Protein AF-A0A350WMQ9-F1 (afdb_monomer_lite)

Structure (mmCIF, N/CA/C/O backbone):
data_AF-A0A350WMQ9-F1
#
_entry.id   AF-A0A350WMQ9-F1
#
loop_
_atom_site.group_PDB
_atom_site.id
_atom_site.type_symbol
_atom_site.label_atom_id
_atom_site.label_alt_id
_atom_site.label_comp_id
_atom_site.label_asym_id
_atom_site.label_entity_id
_atom_site.label_seq_id
_atom_site.pdbx_PDB_ins_code
_atom_site.Cartn_x
_atom_site.Cartn_y
_atom_site.Cartn_z
_atom_site.occupancy
_atom_site.B_iso_or_equiv
_atom_site.auth_seq_id
_atom_site.auth_comp_id
_atom_site.auth_asym_id
_atom_site.auth_atom_id
_atom_site.pdbx_PDB_model_num
ATOM 1 N N . MET A 1 1 ? 15.759 27.842 -13.043 1.00 44.06 1 MET A N 1
ATOM 2 C CA . MET A 1 1 ? 14.348 27.416 -12.962 1.00 44.06 1 MET A CA 1
ATOM 3 C C . MET A 1 1 ? 14.063 26.999 -11.531 1.00 44.06 1 MET A C 1
ATOM 5 O O . MET A 1 1 ? 14.545 25.954 -11.122 1.00 44.06 1 MET A O 1
ATOM 9 N N . GLY A 1 2 ? 13.385 27.846 -10.757 1.00 51.28 2 GLY A N 1
ATOM 10 C CA . GLY A 1 2 ? 12.895 27.488 -9.428 1.00 51.28 2 GLY A CA 1
ATOM 11 C C . GLY A 1 2 ? 11.484 26.934 -9.559 1.00 51.28 2 GLY A C 1
ATOM 12 O O . GLY A 1 2 ? 10.621 27.613 -10.108 1.00 51.28 2 GLY A O 1
ATOM 13 N N . TYR A 1 3 ? 11.261 25.710 -9.099 1.00 48.16 3 TYR A N 1
ATOM 14 C CA . TYR A 1 3 ? 9.917 25.194 -8.883 1.00 48.16 3 TYR A CA 1
ATOM 15 C C . TYR A 1 3 ? 9.583 25.398 -7.407 1.00 48.16 3 TYR A C 1
ATOM 17 O O . TYR A 1 3 ? 10.085 24.703 -6.527 1.00 48.16 3 TYR A O 1
ATOM 25 N N . SER A 1 4 ? 8.769 26.419 -7.143 1.00 55.72 4 SER A N 1
ATOM 26 C CA . SER A 1 4 ? 8.019 26.532 -5.898 1.00 55.72 4 SER A CA 1
ATOM 27 C C . SER A 1 4 ? 7.071 25.342 -5.811 1.00 55.72 4 SER A C 1
ATOM 29 O O . SER A 1 4 ? 6.197 25.200 -6.664 1.00 55.72 4 SER A O 1
ATOM 31 N N . VAL A 1 5 ? 7.242 24.499 -4.794 1.00 58.81 5 VAL A N 1
ATOM 32 C CA . VAL A 1 5 ? 6.265 23.459 -4.454 1.00 58.81 5 VAL A CA 1
ATOM 33 C C . VAL A 1 5 ? 5.488 23.954 -3.229 1.00 58.81 5 VAL A C 1
ATOM 35 O O . VAL A 1 5 ? 6.118 24.327 -2.235 1.00 58.81 5 VAL A O 1
ATOM 38 N N . PRO A 1 6 ? 4.153 24.070 -3.308 1.00 54.84 6 PRO A N 1
ATOM 39 C CA . PRO A 1 6 ? 3.331 24.588 -2.223 1.00 54.84 6 PRO A CA 1
ATOM 40 C C . PRO A 1 6 ? 3.316 23.631 -1.025 1.00 54.84 6 PRO A C 1
ATOM 42 O O . PRO A 1 6 ? 3.269 22.414 -1.168 1.00 54.84 6 PRO A O 1
ATOM 45 N N . THR A 1 7 ? 3.323 24.205 0.173 1.00 59.28 7 THR A N 1
ATOM 46 C CA . THR A 1 7 ? 3.129 23.526 1.457 1.00 59.28 7 THR A CA 1
ATOM 47 C C . THR A 1 7 ? 1.729 22.893 1.537 1.00 59.28 7 THR A C 1
ATOM 49 O O . THR A 1 7 ? 0.763 23.584 1.854 1.00 59.28 7 THR A O 1
ATOM 52 N N . MET A 1 8 ? 1.624 21.585 1.270 1.00 44.66 8 MET A N 1
ATOM 53 C CA . MET A 1 8 ? 0.463 20.709 1.553 1.00 44.66 8 MET A CA 1
ATOM 54 C C . MET A 1 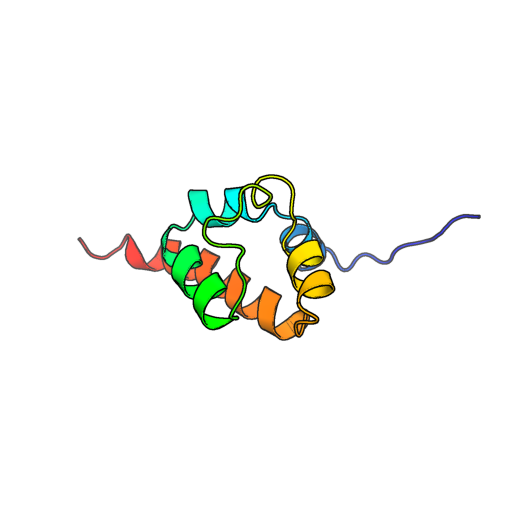8 ? 0.947 19.496 2.377 1.00 44.66 8 MET A C 1
ATOM 56 O O . MET A 1 8 ? 0.918 18.342 1.958 1.00 44.66 8 MET A O 1
ATOM 60 N N . ASN A 1 9 ? 1.507 19.797 3.550 1.00 50.31 9 ASN A N 1
ATOM 61 C CA . ASN A 1 9 ? 2.569 19.023 4.201 1.00 50.31 9 ASN A CA 1
ATOM 62 C C . ASN A 1 9 ? 2.088 18.022 5.273 1.00 50.31 9 ASN A C 1
ATOM 64 O O . ASN A 1 9 ? 2.661 17.974 6.358 1.00 50.31 9 ASN A O 1
ATOM 68 N N . GLU A 1 10 ? 1.046 17.235 4.987 1.00 53.41 10 GLU A N 1
ATOM 69 C CA . GLU A 1 10 ? 0.646 16.102 5.854 1.00 53.41 10 GLU A CA 1
ATOM 70 C C . GLU A 1 10 ? 0.248 14.829 5.084 1.00 53.41 10 GLU A C 1
ATOM 72 O O . GLU A 1 10 ? 0.318 13.734 5.640 1.00 53.41 10 GLU A O 1
ATOM 77 N N . ILE A 1 11 ? -0.132 14.948 3.803 1.00 52.03 11 ILE A N 1
ATOM 78 C CA . ILE A 1 11 ? -0.424 13.803 2.915 1.00 52.03 11 ILE A CA 1
ATOM 79 C C . ILE A 1 11 ? 0.828 13.411 2.108 1.00 52.03 11 ILE A C 1
ATOM 81 O O . ILE A 1 11 ? 1.043 12.235 1.819 1.00 52.03 11 ILE A O 1
ATOM 85 N N . GLN A 1 12 ? 1.692 14.388 1.802 1.00 52.09 12 GLN A N 1
ATOM 86 C CA . GLN A 1 12 ? 2.893 14.194 0.984 1.00 52.09 12 GLN A CA 1
ATOM 87 C C . GLN A 1 12 ? 3.884 13.197 1.614 1.00 52.09 12 GLN A C 1
ATOM 89 O O . GLN A 1 12 ? 4.376 12.315 0.917 1.00 52.09 12 GLN A O 1
ATOM 94 N N . ASP A 1 13 ? 4.090 13.270 2.932 1.00 65.31 13 ASP A N 1
ATOM 95 C CA . ASP A 1 13 ? 5.072 12.454 3.666 1.00 65.31 13 ASP A CA 1
ATOM 96 C C . ASP A 1 13 ? 4.739 10.951 3.635 1.00 65.31 13 ASP A C 1
ATOM 98 O O . ASP A 1 13 ? 5.598 10.098 3.414 1.00 65.31 13 ASP A O 1
ATOM 102 N N . PHE A 1 14 ? 3.453 10.609 3.751 1.00 77.12 14 PHE A N 1
ATOM 103 C CA . PHE A 1 14 ? 3.039 9.210 3.822 1.00 77.12 14 PHE A CA 1
ATOM 104 C C . PHE A 1 14 ? 3.211 8.484 2.480 1.00 77.12 14 PHE A C 1
ATOM 106 O O . PHE A 1 14 ? 3.606 7.321 2.448 1.00 77.12 14 PHE A O 1
ATOM 113 N N . SER A 1 15 ? 3.003 9.182 1.358 1.00 84.19 15 SER A N 1
ATOM 114 C CA . SER A 1 15 ? 3.171 8.613 0.011 1.00 84.19 15 SER A CA 1
ATOM 115 C C . SER A 1 15 ? 4.618 8.195 -0.307 1.00 84.19 15 SER A C 1
ATOM 117 O O . SER A 1 15 ? 4.842 7.262 -1.082 1.00 84.19 15 SER A O 1
ATOM 119 N N . GLU A 1 16 ? 5.603 8.837 0.328 1.00 87.25 16 GLU A N 1
ATOM 120 C CA . GLU A 1 16 ? 7.032 8.524 0.183 1.00 87.25 16 GLU A CA 1
ATOM 121 C C . GLU A 1 16 ? 7.485 7.387 1.113 1.00 87.25 16 GLU A C 1
ATOM 123 O O . GLU A 1 16 ? 8.632 6.941 1.056 1.00 87.25 16 GLU A O 1
ATOM 128 N N . THR A 1 17 ? 6.578 6.861 1.942 1.00 87.62 17 THR A N 1
ATOM 129 C CA . THR A 1 17 ? 6.876 5.740 2.834 1.00 87.62 17 THR A CA 1
ATOM 130 C C . THR A 1 17 ? 7.099 4.456 2.035 1.00 87.62 17 THR A C 1
ATOM 132 O O . THR A 1 17 ? 6.348 4.121 1.118 1.00 87.62 17 THR A O 1
ATOM 135 N N . ILE A 1 18 ? 8.137 3.709 2.410 1.00 90.12 18 ILE A N 1
ATOM 136 C CA . ILE A 1 18 ? 8.471 2.411 1.819 1.00 90.12 18 ILE A CA 1
ATOM 137 C C . ILE A 1 18 ? 7.456 1.353 2.257 1.00 90.12 18 ILE A C 1
ATOM 139 O O . ILE A 1 18 ? 7.162 1.213 3.447 1.00 90.12 18 ILE A O 1
ATOM 143 N N . VAL A 1 19 ? 6.976 0.555 1.301 1.00 89.31 19 VAL A N 1
ATOM 144 C CA . VAL A 1 19 ? 5.996 -0.521 1.525 1.00 89.31 19 VAL A CA 1
ATOM 145 C C . VAL A 1 19 ? 6.455 -1.482 2.626 1.00 89.31 19 VAL A C 1
ATOM 147 O O . VAL A 1 19 ? 5.671 -1.832 3.505 1.00 89.31 19 VAL A O 1
ATOM 150 N N . GLU A 1 20 ? 7.729 -1.886 2.626 1.00 88.94 20 GLU A N 1
ATOM 151 C CA . GLU A 1 20 ? 8.291 -2.749 3.673 1.00 88.94 20 GLU A CA 1
ATOM 152 C C . GLU A 1 20 ? 8.152 -2.137 5.075 1.00 88.94 20 GLU A C 1
ATOM 154 O O . GLU A 1 20 ? 7.827 -2.861 6.014 1.00 88.94 20 GLU A O 1
ATOM 159 N N . SER A 1 21 ? 8.354 -0.826 5.230 1.00 87.38 21 SER A N 1
ATOM 160 C CA . SER A 1 21 ? 8.196 -0.150 6.523 1.00 87.38 21 SER A CA 1
ATOM 161 C C . SER A 1 21 ? 6.749 -0.210 7.006 1.00 87.38 21 SER A C 1
ATOM 163 O O . SER A 1 21 ? 6.517 -0.496 8.177 1.00 87.38 21 SER A O 1
ATOM 165 N N . VAL A 1 22 ? 5.777 -0.026 6.106 1.00 86.94 22 VAL A N 1
ATOM 166 C CA . VAL A 1 22 ? 4.346 -0.155 6.431 1.00 86.94 22 VAL A CA 1
ATOM 167 C C . VAL A 1 22 ? 4.009 -1.590 6.836 1.00 86.94 22 VAL A C 1
ATOM 169 O O . VAL A 1 22 ? 3.378 -1.811 7.865 1.00 86.94 22 VAL A O 1
ATOM 172 N N . LEU A 1 23 ? 4.483 -2.579 6.072 1.00 86.12 23 LEU A N 1
ATOM 173 C CA . LEU A 1 23 ? 4.261 -4.001 6.354 1.00 86.12 23 LEU A CA 1
ATOM 174 C C . LEU A 1 23 ? 4.914 -4.462 7.668 1.00 86.12 23 LEU A C 1
ATOM 176 O O . LEU A 1 23 ? 4.372 -5.335 8.345 1.00 86.12 23 LEU A O 1
ATOM 180 N N . LYS A 1 24 ? 6.078 -3.900 8.019 1.00 85.62 24 LYS A N 1
ATOM 181 C CA . LYS A 1 24 ? 6.793 -4.195 9.271 1.00 85.62 24 LYS A CA 1
ATOM 182 C C . LYS A 1 24 ? 6.141 -3.542 10.482 1.00 85.62 24 LYS A C 1
ATOM 184 O O . LYS A 1 24 ? 6.049 -4.192 11.520 1.00 85.62 24 LYS A O 1
ATOM 189 N N . SER A 1 25 ? 5.732 -2.281 10.358 1.00 84.50 25 SER A N 1
ATOM 190 C CA . SER A 1 25 ? 5.064 -1.560 11.442 1.00 84.50 25 SER A CA 1
ATOM 191 C C . SER A 1 25 ? 3.680 -2.137 11.706 1.00 84.50 25 SER A C 1
ATOM 193 O O . SER A 1 25 ? 3.355 -2.390 12.858 1.00 84.50 25 SER A O 1
ATOM 195 N N . THR A 1 26 ? 2.927 -2.431 10.643 1.00 85.38 26 THR A N 1
ATOM 196 C CA . THR A 1 26 ? 1.529 -2.854 10.726 1.00 85.38 26 THR A CA 1
ATOM 197 C C . THR A 1 26 ? 1.332 -4.164 9.959 1.00 85.38 26 THR A C 1
ATOM 199 O O . THR A 1 26 ? 1.055 -4.153 8.758 1.00 85.38 26 THR A O 1
ATOM 202 N N . PRO A 1 27 ? 1.405 -5.337 10.615 1.00 82.12 27 PRO A N 1
ATOM 203 C CA . PRO A 1 27 ? 1.260 -6.633 9.942 1.00 82.12 27 PRO A CA 1
ATOM 204 C C . PRO A 1 27 ? -0.116 -6.821 9.280 1.00 82.12 27 PRO A C 1
ATOM 206 O O . PRO A 1 27 ? -0.247 -7.572 8.313 1.00 82.12 27 PRO A O 1
ATOM 209 N N . LYS A 1 28 ? -1.148 -6.095 9.738 1.00 84.75 28 LYS A N 1
ATOM 210 C CA . LYS A 1 28 ? -2.468 -6.050 9.081 1.00 84.75 28 LYS A CA 1
ATOM 211 C C . LYS A 1 28 ? -2.437 -5.365 7.708 1.00 84.75 28 LYS A C 1
ATOM 213 O O . LYS A 1 28 ? -3.310 -5.650 6.888 1.00 84.75 28 LYS A O 1
ATOM 218 N N . ALA A 1 29 ? -1.425 -4.545 7.415 1.00 87.25 29 ALA A N 1
ATOM 219 C CA . ALA A 1 29 ? -1.268 -3.899 6.115 1.00 87.25 29 ALA A CA 1
ATOM 220 C C . ALA A 1 29 ? -1.097 -4.917 4.978 1.00 87.25 29 ALA A C 1
ATOM 222 O O . ALA A 1 29 ? -1.479 -4.634 3.848 1.00 87.25 29 ALA A O 1
ATOM 223 N N . VAL A 1 30 ? -0.633 -6.142 5.268 1.00 87.69 30 VAL A N 1
ATOM 224 C CA . VAL A 1 30 ? -0.620 -7.247 4.292 1.00 87.69 30 VAL A CA 1
ATOM 225 C C . VAL A 1 30 ? -1.998 -7.433 3.656 1.00 87.69 30 VAL A C 1
ATOM 227 O O . VAL A 1 30 ? -2.100 -7.562 2.439 1.00 87.69 30 VAL A O 1
ATOM 230 N N . ARG A 1 31 ? -3.070 -7.419 4.462 1.00 87.81 31 ARG A N 1
ATOM 231 C CA . ARG A 1 31 ? -4.432 -7.604 3.950 1.00 87.81 31 ARG A CA 1
ATOM 232 C C . ARG A 1 31 ? -4.872 -6.432 3.081 1.00 87.81 31 ARG A C 1
ATOM 234 O O . ARG A 1 31 ? -5.521 -6.670 2.075 1.00 87.81 31 ARG A O 1
ATOM 241 N N . PHE A 1 32 ? -4.480 -5.214 3.440 1.00 89.81 32 PHE A N 1
ATOM 242 C CA . PHE A 1 32 ? -4.760 -4.012 2.661 1.00 89.81 32 PHE A CA 1
ATOM 243 C C . PHE A 1 32 ? -4.147 -4.075 1.260 1.00 89.81 32 PHE A C 1
ATOM 245 O O . PHE A 1 32 ? -4.856 -3.904 0.274 1.00 89.81 32 PHE A O 1
ATOM 252 N N . PHE A 1 33 ? -2.861 -4.421 1.153 1.00 89.56 33 PHE A N 1
ATOM 253 C CA . PHE A 1 33 ? -2.214 -4.566 -0.154 1.00 89.56 33 PHE A CA 1
ATOM 254 C C . PHE A 1 33 ? -2.862 -5.668 -1.006 1.00 89.56 33 PHE A C 1
ATOM 256 O O . PHE A 1 33 ? -2.944 -5.517 -2.225 1.00 89.56 33 PHE A O 1
ATOM 263 N N . LEU A 1 34 ? -3.343 -6.748 -0.376 1.00 88.31 34 LEU A N 1
ATOM 264 C CA . LEU A 1 34 ? -4.072 -7.821 -1.058 1.00 88.31 34 LEU A CA 1
ATOM 265 C C . LEU A 1 34 ? -5.477 -7.397 -1.513 1.00 88.31 34 LEU A C 1
ATOM 267 O O . LEU A 1 34 ? -5.900 -7.820 -2.585 1.00 88.31 34 LEU A O 1
ATOM 271 N N . ASP A 1 35 ? -6.185 -6.584 -0.726 1.00 90.56 35 ASP A N 1
ATOM 272 C CA . ASP A 1 35 ? -7.521 -6.063 -1.063 1.00 90.56 35 ASP A CA 1
ATOM 273 C C . ASP A 1 35 ? -7.460 -5.109 -2.263 1.00 90.56 35 ASP A C 1
ATOM 275 O O . ASP A 1 35 ? -8.248 -5.206 -3.199 1.00 90.56 35 ASP A O 1
ATOM 279 N N . TRP A 1 36 ? -6.402 -4.298 -2.315 1.00 90.25 36 TRP A N 1
ATOM 280 C CA . TRP A 1 36 ? -6.056 -3.468 -3.469 1.00 90.25 36 TRP A CA 1
ATOM 281 C C . TRP A 1 36 ? -5.450 -4.251 -4.647 1.00 90.25 36 TRP A C 1
ATOM 283 O O . TRP A 1 36 ? -4.979 -3.650 -5.611 1.00 90.25 36 TRP A O 1
ATOM 293 N N . HIS A 1 37 ? -5.455 -5.589 -4.593 1.00 88.38 37 HIS A N 1
ATOM 294 C CA . HIS A 1 37 ? -4.924 -6.479 -5.631 1.00 88.38 37 HIS A CA 1
ATOM 295 C C . HIS A 1 37 ? -3.459 -6.205 -6.020 1.00 88.38 37 HIS A C 1
ATOM 297 O O . HIS A 1 37 ? -3.021 -6.531 -7.126 1.00 88.38 37 HIS A O 1
ATOM 303 N N . THR A 1 38 ? -2.672 -5.639 -5.106 1.00 88.31 38 THR A N 1
ATOM 304 C CA . THR A 1 38 ?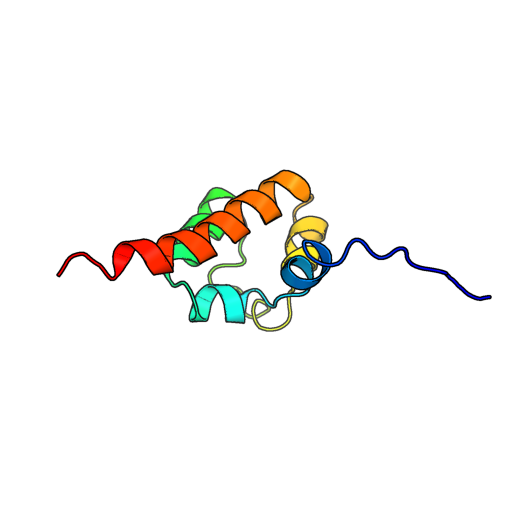 -1.255 -5.357 -5.344 1.00 88.31 38 THR A CA 1
ATOM 305 C C . THR A 1 38 ? -0.396 -6.564 -4.970 1.00 88.31 38 THR A C 1
ATOM 307 O O . THR A 1 38 ? -0.663 -7.267 -3.994 1.00 88.31 38 THR A O 1
ATOM 310 N N . ALA A 1 39 ? 0.695 -6.794 -5.703 1.00 85.81 39 ALA A N 1
ATOM 311 C CA . ALA A 1 39 ? 1.661 -7.844 -5.362 1.00 85.81 39 ALA A CA 1
ATOM 312 C C . ALA A 1 39 ? 2.669 -7.405 -4.280 1.00 85.81 39 ALA A C 1
ATOM 314 O O . ALA A 1 39 ? 3.644 -8.103 -4.014 1.00 85.81 39 ALA A O 1
ATOM 315 N N . CYS A 1 40 ? 2.464 -6.241 -3.661 1.00 83.56 40 CYS A N 1
ATOM 316 C CA . CYS A 1 40 ? 3.378 -5.620 -2.704 1.00 83.56 40 CYS A CA 1
ATOM 317 C C . CYS A 1 40 ? 3.613 -6.482 -1.454 1.00 83.56 40 CYS A C 1
ATOM 319 O O . CYS A 1 40 ? 4.727 -6.517 -0.927 1.00 83.56 40 CYS A O 1
ATOM 321 N N . ALA A 1 41 ? 2.598 -7.240 -1.027 1.00 78.69 41 ALA A N 1
ATOM 322 C CA . ALA A 1 41 ? 2.711 -8.233 0.034 1.00 78.69 41 ALA A CA 1
ATOM 323 C C . ALA A 1 41 ? 3.561 -9.433 -0.430 1.00 78.69 41 ALA A C 1
ATOM 325 O O . ALA A 1 41 ? 3.069 -10.356 -1.073 1.00 78.69 41 ALA A O 1
ATOM 326 N N . GLY A 1 42 ? 4.855 -9.414 -0.097 1.00 77.94 42 GLY A N 1
ATOM 327 C CA . GLY A 1 42 ? 5.807 -10.471 -0.462 1.00 77.94 42 GLY A CA 1
ATOM 328 C C . GLY A 1 42 ? 6.636 -10.186 -1.717 1.00 77.94 42 GLY A C 1
ATOM 329 O O . GLY A 1 42 ? 7.439 -11.028 -2.118 1.00 77.94 42 GLY A O 1
ATOM 330 N N . CYS A 1 43 ? 6.507 -9.000 -2.320 1.00 82.56 43 CYS A N 1
ATOM 331 C CA . CYS A 1 43 ? 7.388 -8.589 -3.410 1.00 82.56 43 CYS A CA 1
ATOM 332 C C . CYS A 1 43 ? 8.811 -8.322 -2.896 1.00 82.56 43 CYS A C 1
ATOM 334 O O . CYS A 1 43 ? 9.015 -7.563 -1.948 1.00 82.56 43 CYS A O 1
ATOM 336 N N . GLY A 1 44 ? 9.826 -8.869 -3.572 1.00 80.88 44 GLY A N 1
ATOM 337 C CA . GLY A 1 44 ? 11.234 -8.616 -3.238 1.00 80.88 44 GLY A CA 1
ATOM 338 C C . GLY A 1 44 ? 11.648 -7.140 -3.345 1.00 80.88 44 GLY A C 1
ATOM 339 O O . GLY A 1 44 ? 12.603 -6.732 -2.674 1.00 80.88 44 GLY A O 1
ATOM 340 N N . PHE A 1 45 ? 10.907 -6.355 -4.137 1.00 81.62 45 PHE A N 1
ATOM 341 C CA . PHE A 1 45 ? 11.087 -4.914 -4.329 1.00 81.62 45 PHE A CA 1
ATOM 342 C C . PHE A 1 45 ? 10.357 -4.051 -3.293 1.00 81.62 45 PHE A C 1
ATOM 344 O O . PHE A 1 45 ? 10.616 -2.855 -3.239 1.00 81.62 45 PHE A O 1
ATOM 351 N N . ALA A 1 46 ? 9.521 -4.619 -2.415 1.00 82.38 46 ALA A N 1
ATOM 352 C CA . ALA A 1 46 ? 8.768 -3.853 -1.411 1.00 82.38 46 ALA A CA 1
ATOM 353 C C . ALA A 1 46 ? 9.657 -3.013 -0.468 1.00 82.38 46 ALA A C 1
ATOM 355 O O . ALA A 1 46 ? 9.201 -2.029 0.103 1.00 82.38 46 ALA A O 1
ATOM 356 N N . ARG A 1 47 ? 10.938 -3.374 -0.321 1.00 85.50 47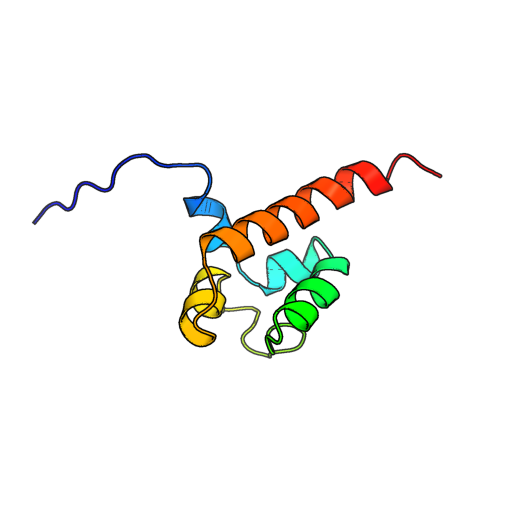 ARG A N 1
ATOM 357 C CA . ARG A 1 47 ? 11.943 -2.618 0.449 1.00 85.50 47 ARG A CA 1
ATOM 358 C C . ARG A 1 47 ? 12.467 -1.357 -0.254 1.00 85.50 47 ARG A C 1
ATOM 360 O O . ARG A 1 47 ? 13.207 -0.590 0.349 1.00 85.50 47 ARG A O 1
ATOM 367 N N . PHE A 1 48 ? 12.131 -1.188 -1.529 1.00 86.38 48 PHE A N 1
ATOM 368 C CA . PHE A 1 48 ? 12.544 -0.071 -2.379 1.00 86.38 48 PHE A CA 1
ATOM 369 C C . PHE A 1 48 ? 11.344 0.683 -2.970 1.00 86.38 48 PHE A C 1
ATOM 371 O O . PHE A 1 48 ? 11.464 1.871 -3.245 1.00 86.38 48 PHE A O 1
ATOM 378 N N . CYS A 1 49 ? 10.195 0.021 -3.142 1.00 87.81 49 CYS A N 1
ATOM 379 C CA . CYS A 1 49 ? 8.962 0.653 -3.608 1.00 87.81 49 CYS A CA 1
ATOM 380 C C . CYS A 1 49 ? 8.333 1.513 -2.505 1.00 87.81 49 CYS A C 1
ATOM 382 O O . CYS A 1 49 ? 8.111 1.044 -1.382 1.00 87.81 49 CYS A O 1
ATOM 384 N N . THR A 1 50 ? 8.006 2.757 -2.845 1.00 90.69 50 THR A N 1
ATOM 385 C CA . THR A 1 50 ? 7.188 3.647 -2.013 1.00 90.69 50 THR A CA 1
ATOM 386 C C . THR A 1 50 ? 5.704 3.406 -2.272 1.00 90.69 50 THR A C 1
ATOM 388 O O . THR A 1 50 ? 5.336 2.823 -3.291 1.00 90.69 50 THR A O 1
ATOM 391 N N . LEU A 1 51 ? 4.825 3.870 -1.381 1.00 88.75 51 LEU A N 1
ATOM 392 C CA . LEU A 1 51 ? 3.377 3.829 -1.630 1.00 88.75 51 LEU A CA 1
ATOM 393 C C . LEU A 1 51 ? 3.006 4.552 -2.932 1.00 88.75 51 LEU A C 1
ATOM 395 O O . LEU A 1 51 ? 2.166 4.065 -3.684 1.00 88.75 51 LEU A O 1
ATOM 399 N N . ARG A 1 52 ? 3.687 5.658 -3.244 1.00 89.44 52 ARG A N 1
ATOM 400 C CA . ARG A 1 52 ? 3.536 6.366 -4.518 1.00 89.44 52 ARG A CA 1
ATOM 401 C C . ARG A 1 52 ? 3.902 5.508 -5.732 1.00 89.44 52 ARG A C 1
ATOM 403 O O . ARG A 1 52 ? 3.167 5.514 -6.711 1.00 89.44 52 ARG A O 1
ATOM 410 N N . ASP A 1 53 ? 5.007 4.769 -5.666 1.00 89.81 53 ASP A N 1
ATOM 411 C CA . ASP A 1 53 ? 5.436 3.859 -6.739 1.00 89.81 53 ASP A CA 1
ATOM 412 C C . ASP A 1 53 ? 4.400 2.751 -6.987 1.00 89.81 53 ASP A C 1
ATOM 414 O O . ASP A 1 53 ? 4.112 2.398 -8.129 1.00 89.81 53 ASP A O 1
ATOM 418 N N . VAL A 1 54 ? 3.765 2.258 -5.917 1.00 89.75 54 VAL A N 1
ATOM 419 C CA . VAL A 1 54 ? 2.657 1.296 -6.010 1.00 89.75 54 VAL A CA 1
ATOM 420 C C . VAL A 1 54 ? 1.438 1.918 -6.687 1.00 89.75 54 VAL A C 1
ATOM 422 O O . VAL A 1 54 ? 0.869 1.302 -7.586 1.00 89.75 54 VAL A O 1
ATOM 425 N N . ILE A 1 55 ? 1.051 3.129 -6.285 1.00 90.81 55 ILE A N 1
ATOM 426 C CA . ILE A 1 55 ? -0.080 3.846 -6.885 1.00 90.81 55 ILE A CA 1
ATOM 427 C C . ILE A 1 55 ? 0.150 4.050 -8.385 1.00 90.81 55 ILE A C 1
ATOM 429 O O . ILE A 1 55 ? -0.747 3.759 -9.171 1.00 90.81 55 ILE A O 1
ATOM 433 N N . ASP A 1 56 ? 1.346 4.484 -8.786 1.00 90.38 56 ASP A N 1
ATOM 434 C CA . ASP A 1 56 ? 1.699 4.708 -10.193 1.00 90.38 56 ASP A CA 1
ATOM 435 C C . ASP A 1 56 ? 1.724 3.393 -10.991 1.00 90.38 56 ASP A C 1
ATOM 437 O O . ASP A 1 56 ? 1.057 3.264 -12.019 1.00 90.38 56 ASP A O 1
ATOM 441 N N . THR A 1 57 ? 2.397 2.366 -10.460 1.00 89.94 57 THR A N 1
ATOM 442 C CA . THR A 1 57 ? 2.545 1.056 -11.116 1.00 89.94 57 THR A CA 1
ATOM 443 C C . THR A 1 57 ? 1.202 0.363 -11.343 1.00 89.94 57 THR A C 1
ATOM 445 O O . THR A 1 57 ? 0.968 -0.217 -12.406 1.00 89.94 57 THR A O 1
ATOM 448 N N . TYR A 1 58 ? 0.319 0.397 -10.343 1.00 88.75 58 TYR A N 1
ATOM 449 C CA . TYR A 1 58 ? -0.990 -0.260 -10.394 1.00 88.75 58 TYR A CA 1
ATOM 450 C C . TYR A 1 58 ? -2.113 0.684 -10.849 1.00 88.75 58 TYR A C 1
ATOM 452 O O . TYR A 1 58 ? -3.257 0.245 -10.943 1.00 88.75 58 TYR A O 1
ATOM 460 N N . GLN A 1 59 ? -1.794 1.948 -11.162 1.00 90.19 59 GLN A N 1
ATOM 461 C CA . GLN A 1 59 ? -2.748 2.998 -11.539 1.00 90.19 59 GLN A CA 1
ATOM 462 C C . GLN A 1 59 ? -3.925 3.101 -10.555 1.00 90.19 59 GLN A C 1
ATOM 464 O O . GLN A 1 59 ? -5.096 3.095 -10.944 1.00 90.19 59 GLN A O 1
ATOM 469 N N . LEU A 1 60 ? -3.603 3.142 -9.262 1.00 89.62 60 LEU A N 1
ATOM 470 C CA . LEU A 1 60 ? -4.592 3.220 -8.190 1.00 89.62 60 LEU A CA 1
ATOM 471 C C . LEU A 1 60 ? -5.091 4.653 -7.997 1.00 89.62 60 LEU A C 1
ATOM 473 O O . LEU A 1 60 ? -4.450 5.624 -8.399 1.00 89.62 60 LEU A O 1
ATOM 477 N N . ASP A 1 61 ? -6.229 4.786 -7.320 1.00 89.88 61 ASP A N 1
ATOM 478 C CA . ASP A 1 61 ? -6.698 6.089 -6.865 1.00 89.88 61 ASP A CA 1
ATOM 479 C C . ASP A 1 61 ? -5.852 6.549 -5.669 1.00 89.88 61 ASP A C 1
ATOM 481 O O . ASP A 1 61 ? -5.962 5.996 -4.574 1.00 89.88 61 ASP A O 1
ATOM 485 N N . GLU A 1 62 ? -4.985 7.541 -5.896 1.00 87.19 62 GLU A N 1
ATOM 486 C CA . GLU A 1 62 ? -4.046 8.059 -4.892 1.00 87.19 62 GLU A CA 1
ATOM 487 C C . GLU A 1 62 ? -4.756 8.482 -3.601 1.00 87.19 62 GLU A C 1
ATOM 489 O O . GLU A 1 62 ? -4.335 8.100 -2.510 1.00 87.19 62 GLU A O 1
ATOM 494 N N . ASN A 1 63 ? -5.849 9.241 -3.722 1.00 86.94 63 ASN A N 1
ATOM 495 C CA . ASN A 1 63 ? -6.554 9.787 -2.566 1.00 86.94 63 ASN A CA 1
ATOM 496 C C . ASN A 1 63 ? -7.157 8.664 -1.726 1.00 86.94 63 ASN A C 1
ATOM 498 O O . ASN A 1 63 ? -6.921 8.607 -0.519 1.00 86.94 63 ASN A O 1
ATOM 502 N N . LYS A 1 64 ? -7.879 7.739 -2.366 1.00 89.12 64 LYS A N 1
ATOM 503 C CA . LYS A 1 64 ? -8.525 6.626 -1.668 1.00 89.12 64 LYS A CA 1
ATOM 504 C C . LYS A 1 64 ? -7.505 5.669 -1.051 1.00 89.12 64 LYS A C 1
ATOM 506 O O . LYS A 1 64 ? -7.677 5.231 0.082 1.00 89.12 64 LYS A O 1
ATOM 511 N N . PHE A 1 65 ? -6.431 5.360 -1.774 1.00 89.19 65 PHE A N 1
ATOM 512 C CA . PHE A 1 65 ? -5.394 4.455 -1.289 1.00 89.19 65 PHE A CA 1
ATOM 513 C C . PHE A 1 65 ? -4.659 5.026 -0.069 1.00 89.19 65 PHE A C 1
ATOM 515 O O . PHE A 1 65 ? -4.462 4.320 0.920 1.00 89.19 65 PHE A O 1
ATOM 522 N N . LEU A 1 66 ? -4.261 6.303 -0.118 1.00 86.88 66 LEU A N 1
ATOM 523 C CA . LEU A 1 66 ? -3.561 6.951 0.994 1.00 86.88 66 LEU A CA 1
ATOM 524 C C . LEU A 1 66 ? -4.475 7.171 2.205 1.00 86.88 66 LEU A C 1
ATOM 526 O O . LEU A 1 66 ? -4.004 7.044 3.335 1.00 86.88 66 LEU A O 1
ATOM 530 N N . GLU A 1 67 ? -5.758 7.471 1.985 1.00 87.75 67 GLU A N 1
ATOM 531 C CA . GLU A 1 67 ? -6.753 7.587 3.056 1.00 87.75 67 GLU A CA 1
ATOM 532 C C . GLU A 1 67 ? -6.885 6.267 3.827 1.00 87.75 67 GLU A C 1
ATOM 534 O O . GLU A 1 67 ? -6.630 6.237 5.033 1.00 87.75 67 GLU A O 1
ATOM 539 N N . GLU A 1 68 ? -7.148 5.156 3.134 1.00 87.94 68 GLU A N 1
ATOM 540 C CA . GLU A 1 68 ? -7.286 3.845 3.781 1.00 87.94 68 GLU A CA 1
ATOM 541 C C . GLU A 1 68 ? -5.977 3.369 4.428 1.00 87.94 68 GLU A C 1
ATOM 543 O O . GLU A 1 68 ? -5.975 2.806 5.527 1.00 87.94 68 GLU A O 1
ATOM 548 N N . ALA A 1 69 ? -4.830 3.642 3.801 1.00 84.00 69 ALA A N 1
ATOM 549 C CA . ALA A 1 69 ? -3.537 3.307 4.386 1.00 84.00 69 ALA A CA 1
ATOM 550 C C . ALA A 1 69 ? -3.252 4.109 5.676 1.00 84.00 69 ALA A C 1
ATOM 552 O O . ALA A 1 69 ? -2.650 3.589 6.626 1.00 84.00 69 ALA A O 1
ATOM 553 N N . ARG A 1 70 ? -3.732 5.357 5.763 1.00 83.44 70 ARG A N 1
ATOM 554 C CA . ARG A 1 70 ? -3.670 6.162 6.990 1.00 83.44 70 ARG A CA 1
ATOM 555 C C . ARG A 1 70 ? -4.568 5.585 8.081 1.00 83.44 70 ARG A C 1
ATOM 557 O O . ARG A 1 70 ? -4.148 5.529 9.237 1.00 83.44 70 ARG A O 1
ATOM 564 N N . GLU A 1 71 ? -5.761 5.107 7.736 1.00 83.25 71 GLU A N 1
ATOM 565 C CA . GLU A 1 71 ? -6.672 4.480 8.702 1.00 83.25 71 GLU A CA 1
ATOM 566 C C . GLU A 1 71 ? -6.067 3.231 9.359 1.00 83.25 71 GLU A C 1
ATOM 568 O O . GLU A 1 71 ? -6.205 3.046 10.572 1.00 83.25 71 GLU A O 1
ATOM 573 N N . LEU A 1 72 ? -5.309 2.421 8.612 1.00 79.00 72 LEU A N 1
ATOM 574 C CA . LEU A 1 72 ? -4.592 1.264 9.173 1.00 79.00 72 LEU A CA 1
ATOM 57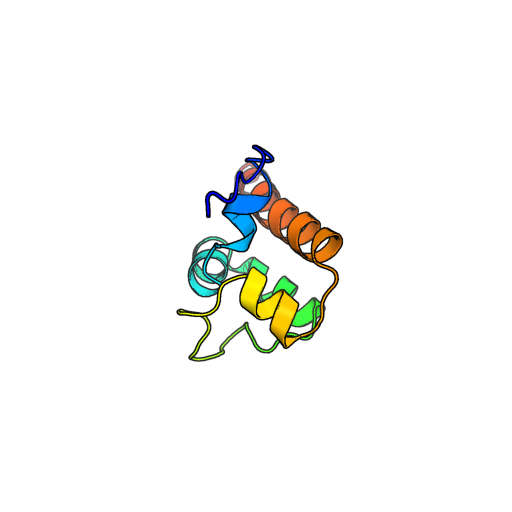5 C C . LEU A 1 72 ? -3.600 1.666 10.269 1.00 79.00 72 LEU A C 1
ATOM 577 O O . LEU A 1 72 ? -3.501 0.994 11.297 1.00 79.00 72 LEU A O 1
ATOM 581 N N . SER A 1 73 ? -2.916 2.791 10.062 1.00 68.06 73 SER A N 1
ATOM 582 C CA . SER A 1 73 ? -1.948 3.356 11.008 1.00 68.06 73 SER A CA 1
ATOM 583 C C . SER A 1 73 ? -2.625 3.792 12.318 1.00 68.06 73 SER A C 1
ATOM 585 O O . SER A 1 73 ? -2.056 3.676 13.404 1.00 68.06 73 SER A O 1
ATOM 587 N N . VAL A 1 74 ? -3.872 4.271 12.234 1.00 64.62 74 VAL A N 1
ATOM 588 C CA . VAL A 1 74 ? -4.665 4.723 13.389 1.00 64.62 74 VAL A CA 1
ATOM 589 C C . VAL A 1 74 ? -5.257 3.539 14.164 1.00 64.62 74 VAL A C 1
ATOM 591 O O . VAL A 1 74 ? -5.260 3.547 15.399 1.00 64.62 74 VAL A O 1
ATOM 594 N N . GLN A 1 75 ? -5.716 2.488 13.478 1.00 56.69 75 GLN A N 1
ATOM 595 C CA . GLN A 1 75 ? -6.359 1.340 14.132 1.00 56.69 75 GLN A CA 1
ATOM 596 C C . GLN A 1 75 ? -5.406 0.497 14.995 1.00 56.69 75 GLN A C 1
ATOM 598 O O . GLN A 1 75 ? -5.833 -0.096 15.993 1.00 56.69 75 GLN A O 1
ATOM 603 N N . GLU A 1 76 ? -4.107 0.485 14.693 1.00 55.91 76 GLU A N 1
ATOM 604 C CA . GLU A 1 76 ? -3.109 -0.192 15.532 1.00 55.91 76 GLU A CA 1
ATOM 605 C C . GLU A 1 76 ? -2.990 0.440 16.932 1.00 55.91 76 GLU A C 1
ATOM 607 O O . GLU A 1 76 ? -2.729 -0.252 17.917 1.00 55.91 76 GLU A O 1
ATOM 612 N N . THR A 1 77 ? -3.297 1.736 17.061 1.00 54.44 77 THR A N 1
ATOM 613 C CA . THR A 1 77 ? -3.322 2.422 18.363 1.00 54.44 77 THR A CA 1
ATOM 614 C C . THR A 1 77 ? -4.545 2.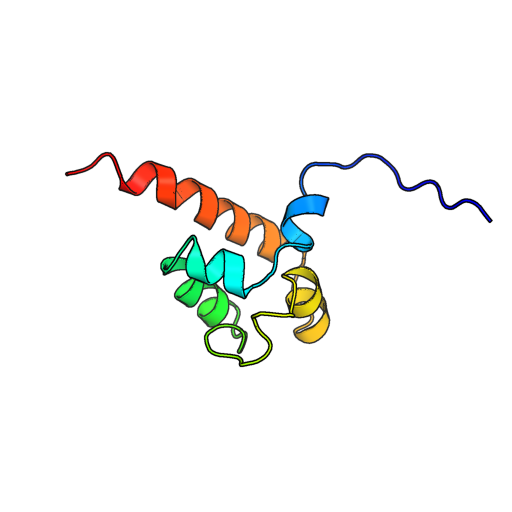033 19.199 1.00 54.44 77 THR A C 1
ATOM 616 O O . THR A 1 77 ? -4.438 1.920 20.419 1.00 54.44 77 THR A O 1
ATOM 619 N N . LEU A 1 78 ? -5.688 1.760 18.563 1.00 53.34 78 LEU A N 1
ATOM 620 C CA . LEU A 1 78 ? -6.943 1.422 19.247 1.00 53.34 78 LEU A CA 1
ATOM 621 C C . LEU A 1 78 ? -7.035 -0.054 19.661 1.00 53.34 78 LEU A C 1
ATOM 623 O O . LEU A 1 78 ? -7.719 -0.373 20.630 1.00 53.34 78 LEU A O 1
ATOM 627 N N . THR A 1 79 ? -6.313 -0.958 18.990 1.00 50.69 79 THR A N 1
ATOM 628 C CA . THR A 1 79 ? -6.390 -2.404 19.291 1.00 50.69 79 THR A CA 1
ATOM 629 C C . THR A 1 79 ? -5.478 -2.846 20.453 1.00 50.69 79 THR A C 1
ATOM 631 O O . THR A 1 79 ? -5.474 -4.016 20.811 1.00 50.69 79 THR A O 1
ATOM 634 N N . ARG A 1 80 ? -4.709 -1.933 21.069 1.00 48.81 80 ARG A N 1
ATOM 635 C CA . ARG A 1 80 ? -3.823 -2.219 22.223 1.00 48.81 80 ARG A CA 1
ATOM 636 C C . ARG A 1 80 ? -4.433 -1.828 23.582 1.00 48.81 80 ARG A C 1
ATOM 638 O O . ARG A 1 80 ? -3.774 -1.947 24.606 1.00 48.81 80 ARG A O 1
ATOM 645 N N . SER A 1 81 ? -5.681 -1.358 23.611 1.00 49.31 81 SER A N 1
ATOM 646 C CA . SER A 1 81 ? -6.394 -0.990 24.849 1.00 49.31 81 SER A CA 1
ATOM 647 C C . SER A 1 81 ? -7.444 -2.022 25.274 1.00 49.31 81 SER A C 1
ATOM 649 O O . SER A 1 81 ? -8.394 -1.686 25.978 1.00 49.31 81 SER A O 1
ATOM 651 N N . SER A 1 82 ? -7.319 -3.275 24.839 1.00 52.31 82 SER A N 1
ATOM 652 C CA . SER A 1 82 ? -8.264 -4.336 25.195 1.00 52.31 82 SER A CA 1
ATOM 653 C C . SER A 1 82 ? -7.552 -5.667 25.413 1.00 52.31 82 SER A C 1
ATOM 655 O O . SER A 1 82 ? -7.820 -6.606 24.681 1.00 52.31 82 SER A O 1
ATOM 657 N N . GLU A 1 83 ? -6.651 -5.734 26.394 1.00 44.53 83 GLU A N 1
ATOM 658 C CA . GLU A 1 83 ? -6.305 -6.967 27.125 1.00 44.53 83 GLU A CA 1
ATOM 659 C C . GLU A 1 83 ? -5.657 -6.628 28.474 1.00 44.53 83 GLU A C 1
ATOM 661 O O . GLU A 1 83 ? -4.797 -5.716 28.508 1.00 44.53 83 GLU A O 1
#

Secondary structure (DSSP, 8-state):
---PPP--TTTHHHHTSBHHHHHHH-TTHHHHHHHTT-TTTT-TTTTT-BHHHHHHHHT--HHHHHHHHHHHHHHHHHTTS--

Foldseek 3Di:
DDDDDDPPDDLVVQQQAQQVVLCVVQVCVLVVCVVVVHPLNPDPCSRPDGNNNRCVVSVHDSVVSSVVSVVSVVVVVVVVPPD

Sequence (83 aa):
MGYSVPTMNEIQDFSETIVESVLKSTPKAVRFFLDWHTACAGCGFARFCTLRDVIDTYQLDENKFLEEARELSVQ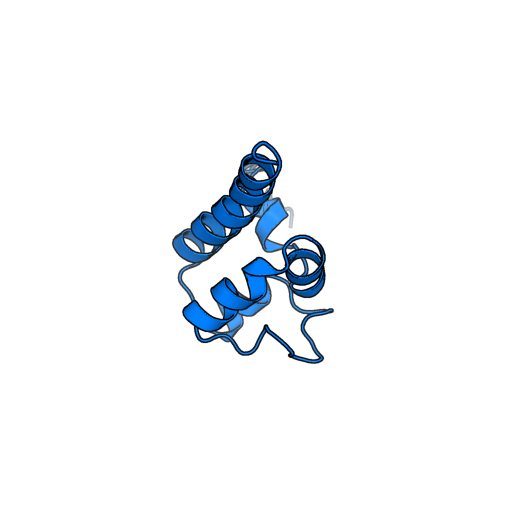ETLTRSSE

Radius of gyration: 14.1 Å; chains: 1; bounding box: 23×38×40 Å

pLDDT: mean 77.11, std 15.56, range [44.06, 90.81]